Protein AF-A0A7Y0EQQ3-F1 (afdb_monomer)

Foldseek 3Di:
DDPPQFFPDKDWPDKAKDFPDDDDPDPQKDWAKAKEKDKDFDDDPPPPDFRKIKIKMKIFIAIDGPPDDDDPPGHGRMMMMTIMITGTPDPPPDSLVVCQSCVQVRVVRRQVNVVVVVDGCVVNRDNGDDSVRYDYD

Radius of gyration: 16.58 Å; Cα contacts (8 Å, |Δi|>4): 243; chains: 1; bounding box: 45×26×48 Å

Secondary structure (DSSP, 8-state):
-----SEEEEEEEEEEEEESS-----TTEEEEEEEEEEEEE---S-TTS---EEEEEEEEEEEEETTSPP-TTSPPSEEEEEEEEEEESSTT--HHHHHHHHHHHHHHHHHHHHHHTT---TTTS-S---GGGPEE-

Structure (mmCIF, N/CA/C/O backbone):
data_AF-A0A7Y0EQQ3-F1
#
_entry.id   AF-A0A7Y0EQQ3-F1
#
loop_
_atom_site.group_PDB
_atom_site.id
_atom_site.type_symbol
_atom_site.label_atom_id
_atom_site.label_alt_id
_atom_site.label_comp_id
_atom_site.label_asym_id
_atom_site.label_entity_id
_atom_site.label_seq_id
_atom_site.pdbx_PDB_ins_code
_atom_site.Cartn_x
_atom_site.Cartn_y
_atom_site.Cartn_z
_atom_site.occupancy
_atom_site.B_iso_or_equiv
_atom_site.auth_seq_id
_atom_site.auth_comp_id
_atom_site.auth_asym_id
_atom_site.auth_atom_id
_atom_site.pdbx_PDB_model_num
ATOM 1 N N . MET A 1 1 ? 6.527 -11.896 26.383 1.00 39.50 1 MET A N 1
ATOM 2 C CA . MET A 1 1 ? 5.896 -10.561 26.351 1.00 39.50 1 MET A CA 1
ATOM 3 C C . MET A 1 1 ? 4.802 -10.614 25.308 1.00 39.50 1 MET A C 1
ATOM 5 O O . MET A 1 1 ? 5.096 -11.038 24.202 1.00 39.50 1 MET A O 1
ATOM 9 N N . SER A 1 2 ? 3.553 -10.321 25.664 1.00 47.62 2 SER A N 1
ATOM 10 C CA . SER A 1 2 ? 2.447 -10.316 24.702 1.00 47.62 2 SER A CA 1
ATOM 11 C C . SER A 1 2 ? 2.638 -9.151 23.732 1.00 47.62 2 SER A C 1
ATOM 13 O O . SER A 1 2 ? 2.623 -8.003 24.179 1.00 47.62 2 SER A O 1
ATOM 15 N N . GLU A 1 3 ? 2.834 -9.425 22.442 1.00 57.59 3 GLU A N 1
ATOM 16 C CA . GLU A 1 3 ? 2.723 -8.404 21.397 1.00 57.59 3 GLU A CA 1
ATOM 17 C C . GLU A 1 3 ? 1.301 -7.839 21.460 1.00 57.59 3 GLU A C 1
ATOM 19 O O . GLU A 1 3 ? 0.327 -8.503 21.104 1.00 57.59 3 GLU A O 1
ATOM 24 N N . GLN A 1 4 ? 1.154 -6.643 22.026 1.00 68.81 4 GLN A N 1
ATOM 25 C CA . GLN A 1 4 ? -0.116 -5.937 21.983 1.00 68.81 4 GLN A CA 1
ATOM 26 C C . GLN A 1 4 ? -0.313 -5.449 20.553 1.00 68.81 4 GLN A C 1
ATOM 28 O O . GLN A 1 4 ? 0.393 -4.553 20.103 1.00 68.81 4 GLN A O 1
ATOM 33 N N . ASN A 1 5 ? -1.272 -6.056 19.861 1.00 84.75 5 ASN A N 1
ATOM 34 C CA . ASN A 1 5 ? -1.771 -5.595 18.572 1.00 84.75 5 ASN A CA 1
ATOM 35 C C . ASN A 1 5 ? -2.289 -4.150 18.732 1.00 84.75 5 ASN A C 1
ATOM 37 O O . ASN A 1 5 ? -3.187 -3.898 19.549 1.00 84.75 5 ASN A O 1
ATOM 41 N N . LEU A 1 6 ? -1.685 -3.193 18.024 1.00 89.62 6 LEU A N 1
ATOM 42 C CA . LEU A 1 6 ? -2.025 -1.773 18.110 1.00 89.62 6 LEU A CA 1
ATOM 43 C C . LEU A 1 6 ? -3.344 -1.461 17.398 1.00 89.62 6 LEU A C 1
ATOM 45 O O . LEU A 1 6 ? -3.982 -0.460 17.734 1.00 89.62 6 LEU A O 1
ATOM 49 N N . VAL A 1 7 ? -3.779 -2.308 16.464 1.00 91.38 7 VAL A N 1
ATOM 50 C CA . VAL A 1 7 ? -4.988 -2.132 15.662 1.00 91.38 7 VAL A CA 1
ATOM 51 C C . VAL A 1 7 ? -6.089 -3.086 16.108 1.00 91.38 7 VAL A C 1
ATOM 53 O O . VAL A 1 7 ? -6.108 -4.278 15.810 1.00 91.38 7 VAL A O 1
ATOM 56 N N . LYS A 1 8 ? -7.113 -2.528 16.752 1.00 90.62 8 LYS A N 1
ATOM 57 C CA . LYS A 1 8 ? -8.299 -3.286 17.158 1.00 90.62 8 LYS A CA 1
ATOM 58 C C . LYS A 1 8 ? -9.185 -3.653 15.970 1.00 90.62 8 LYS A C 1
ATOM 60 O O . LYS A 1 8 ? -9.763 -4.735 15.938 1.00 90.62 8 LYS A O 1
ATOM 65 N N . GLN A 1 9 ? -9.360 -2.722 15.037 1.00 91.50 9 GLN A N 1
ATOM 66 C CA . GLN A 1 9 ? -10.183 -2.902 13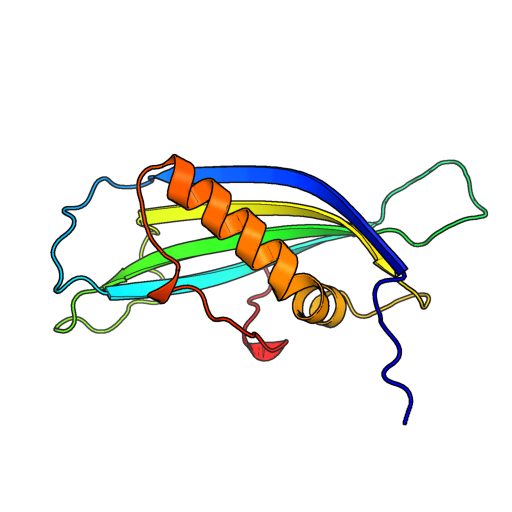.844 1.00 91.50 9 GLN A CA 1
ATOM 67 C C . GLN A 1 9 ? -9.688 -1.967 12.744 1.00 91.50 9 GLN A C 1
ATOM 69 O O . GLN A 1 9 ? -9.277 -0.842 13.024 1.00 91.50 9 GLN A O 1
ATOM 74 N N . TYR A 1 10 ? -9.782 -2.403 11.494 1.00 93.69 10 TYR A N 1
ATOM 75 C CA . TYR A 1 10 ? -9.566 -1.548 10.336 1.00 93.69 10 TYR A CA 1
ATOM 76 C C . TYR A 1 10 ? -10.579 -1.867 9.237 1.00 93.69 10 TYR A C 1
ATOM 78 O O . TYR A 1 10 ? -11.129 -2.967 9.178 1.00 93.69 10 TYR A O 1
ATOM 86 N N . GLN A 1 11 ? -10.821 -0.895 8.367 1.00 94.19 11 GLN A N 1
ATOM 87 C CA . GLN A 1 11 ? -11.644 -1.035 7.175 1.00 94.19 11 GLN A CA 1
ATOM 88 C C . GLN A 1 11 ? -11.029 -0.203 6.054 1.00 94.19 11 GLN A C 1
ATOM 90 O O . GLN A 1 11 ? -10.745 0.977 6.241 1.00 94.19 11 GLN A O 1
ATOM 95 N N . GLN A 1 12 ? -10.839 -0.799 4.881 1.00 95.12 12 GLN A N 1
ATOM 96 C CA . GLN A 1 12 ? -10.440 -0.044 3.699 1.00 95.12 12 GLN A CA 1
ATOM 97 C C . GLN A 1 12 ? -11.629 0.778 3.191 1.00 95.12 12 GLN A C 1
ATOM 99 O O . GLN A 1 12 ? -12.710 0.234 2.979 1.00 95.12 12 GLN A O 1
ATOM 104 N N . ILE A 1 13 ? -11.424 2.079 2.999 1.00 94.06 13 ILE A N 1
ATOM 105 C CA . ILE A 1 13 ? -12.454 3.023 2.538 1.00 94.06 13 ILE A CA 1
ATOM 106 C C . ILE A 1 13 ? -12.211 3.431 1.083 1.00 94.06 13 ILE A C 1
ATOM 108 O O . ILE A 1 13 ? -13.153 3.717 0.351 1.00 94.06 13 ILE A O 1
ATOM 112 N N . GLY A 1 14 ? -10.955 3.417 0.637 1.00 94.62 14 GLY A N 1
ATOM 113 C CA . GLY A 1 14 ? -10.607 3.733 -0.741 1.00 94.62 14 GLY A CA 1
ATOM 114 C C . GLY A 1 14 ? -9.234 3.207 -1.122 1.00 94.62 14 GLY A C 1
ATOM 115 O O . GLY A 1 14 ? -8.383 2.956 -0.269 1.00 94.62 14 GLY A O 1
ATOM 116 N N . ALA A 1 15 ? -9.026 3.015 -2.416 1.00 96.88 15 ALA A N 1
ATOM 117 C CA . ALA A 1 15 ? -7.705 2.875 -3.002 1.00 96.88 15 ALA A CA 1
ATOM 118 C C . ALA A 1 15 ? -7.759 3.269 -4.472 1.00 96.88 15 ALA A C 1
ATOM 120 O O . ALA A 1 15 ? -8.798 3.146 -5.119 1.00 96.88 15 ALA A O 1
ATOM 121 N N . SER A 1 16 ? -6.640 3.761 -4.981 1.00 97.50 16 SER A N 1
ATOM 122 C CA . SER A 1 16 ? -6.500 4.125 -6.384 1.00 97.50 16 SER A CA 1
ATOM 123 C C . SER A 1 16 ? -5.044 4.017 -6.809 1.00 97.50 16 SER A C 1
ATOM 125 O O . SER A 1 16 ? -4.142 4.017 -5.973 1.00 97.50 16 SER A O 1
ATOM 127 N N . ALA A 1 17 ? -4.806 3.931 -8.110 1.00 97.12 17 ALA A N 1
ATOM 128 C CA . ALA A 1 17 ? -3.490 4.148 -8.682 1.00 97.12 17 ALA A CA 1
ATOM 129 C C . ALA A 1 17 ? -3.623 4.874 -10.021 1.00 97.12 17 ALA A C 1
ATOM 131 O O . ALA A 1 17 ? -4.653 4.794 -10.691 1.00 97.12 17 ALA A O 1
ATOM 132 N N . SER A 1 18 ? -2.573 5.584 -10.420 1.00 96.12 18 SER A N 1
ATOM 133 C CA . SER A 1 18 ? -2.509 6.284 -11.700 1.00 96.12 18 SER A CA 1
ATOM 134 C C . SER A 1 18 ? -1.113 6.196 -12.303 1.00 96.12 18 SER A C 1
ATOM 136 O O . SER A 1 18 ? -0.114 6.364 -11.604 1.00 96.12 18 SER A O 1
ATOM 138 N N . ILE A 1 19 ? -1.047 5.963 -13.615 1.00 93.31 19 ILE A N 1
ATOM 139 C CA . ILE A 1 19 ? 0.190 6.112 -14.386 1.00 93.31 19 ILE A CA 1
ATOM 140 C C . ILE A 1 19 ? 0.349 7.598 -14.703 1.00 93.31 19 ILE A C 1
ATOM 142 O O . ILE A 1 19 ? -0.499 8.184 -15.374 1.00 93.31 19 ILE A O 1
ATOM 146 N N . LYS A 1 20 ? 1.439 8.207 -14.237 1.00 91.06 20 LYS A N 1
ATOM 147 C CA . LYS A 1 20 ? 1.784 9.604 -14.542 1.00 91.06 20 LYS A CA 1
ATOM 148 C C . LYS A 1 20 ? 2.570 9.7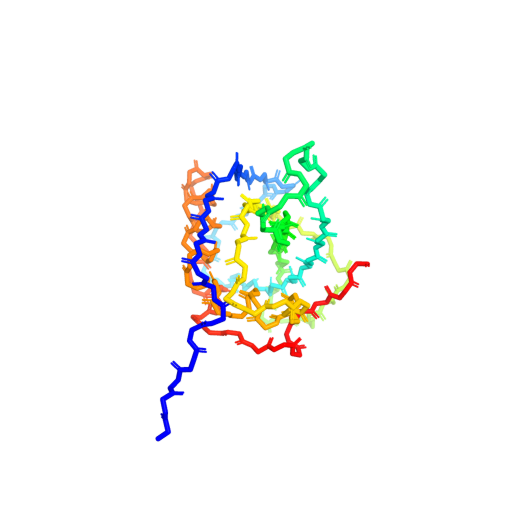28 -15.840 1.00 91.06 20 LYS A C 1
ATOM 150 O O . LYS A 1 20 ? 2.444 10.721 -16.550 1.00 91.06 20 LYS A O 1
ATOM 155 N N . LYS A 1 21 ? 3.363 8.706 -16.172 1.00 85.00 21 LYS A N 1
ATOM 156 C CA . LYS A 1 21 ? 4.172 8.672 -17.391 1.00 85.00 21 LYS A CA 1
ATOM 157 C C . LYS A 1 21 ? 4.279 7.249 -17.927 1.00 85.00 21 LYS A C 1
ATOM 159 O O . LYS A 1 21 ? 4.717 6.342 -17.223 1.00 85.00 21 LYS A O 1
ATOM 164 N N . LEU A 1 22 ? 3.894 7.069 -19.191 1.00 76.12 22 LEU A N 1
ATOM 165 C CA . LEU A 1 22 ? 4.086 5.814 -19.913 1.00 76.12 22 LEU A CA 1
ATOM 166 C C . LEU A 1 22 ? 5.578 5.640 -20.208 1.00 76.12 22 LEU A C 1
ATOM 168 O O . LEU A 1 22 ? 6.209 6.490 -20.835 1.00 76.12 22 LEU A O 1
ATOM 172 N N . VAL A 1 23 ? 6.144 4.543 -19.725 1.00 70.69 23 VAL A N 1
ATOM 173 C CA . VAL A 1 23 ? 7.548 4.167 -19.912 1.00 70.69 23 VAL A CA 1
ATOM 174 C C . VAL A 1 23 ? 7.617 2.719 -20.386 1.00 70.69 23 VAL A C 1
ATOM 176 O O . VAL A 1 23 ? 6.719 1.935 -20.073 1.00 70.69 23 VAL A O 1
ATOM 179 N N . SER A 1 24 ? 8.646 2.385 -21.174 1.00 68.12 24 SER A N 1
ATOM 180 C CA . SER A 1 24 ? 8.877 1.012 -21.639 1.00 68.12 24 SER A CA 1
ATOM 181 C C . SER A 1 24 ? 9.110 0.078 -20.453 1.00 68.12 24 SER A C 1
ATOM 183 O O . SER A 1 24 ? 9.668 0.504 -19.448 1.00 68.12 24 SER A O 1
ATOM 185 N N . ASP A 1 25 ? 8.718 -1.187 -20.584 1.00 65.31 25 ASP A N 1
ATOM 186 C CA . ASP A 1 25 ? 8.922 -2.226 -19.567 1.00 65.31 25 ASP A CA 1
ATOM 187 C C . ASP A 1 25 ? 10.210 -3.010 -19.857 1.00 65.31 25 ASP A C 1
ATOM 189 O O . ASP A 1 25 ? 10.197 -4.214 -20.078 1.00 65.31 25 ASP A O 1
ATOM 193 N N . ASP A 1 26 ? 11.329 -2.291 -19.935 1.00 72.81 26 ASP A N 1
ATOM 194 C CA . ASP A 1 26 ? 12.655 -2.896 -20.098 1.00 72.81 26 ASP A CA 1
ATOM 195 C C . ASP A 1 26 ? 13.140 -3.474 -18.753 1.00 72.81 26 ASP A C 1
ATOM 197 O O . ASP A 1 26 ? 13.028 -2.828 -17.706 1.00 72.81 26 ASP A O 1
ATOM 201 N N . ASP A 1 27 ? 13.707 -4.680 -18.779 1.00 68.38 27 ASP A N 1
ATOM 202 C CA . ASP A 1 27 ? 14.194 -5.407 -17.600 1.00 68.38 27 ASP A CA 1
ATOM 203 C C . ASP A 1 27 ? 15.309 -4.678 -16.832 1.00 68.38 27 ASP A C 1
ATOM 205 O O . ASP A 1 27 ? 15.488 -4.895 -15.628 1.00 68.38 27 ASP A O 1
ATOM 209 N N . SER A 1 28 ? 16.041 -3.780 -17.496 1.00 74.88 28 SER A N 1
ATOM 210 C CA . SER A 1 28 ? 17.079 -2.940 -16.886 1.00 74.88 28 SER A CA 1
ATOM 211 C C . SER A 1 28 ? 16.526 -1.840 -15.972 1.00 74.88 28 SER A C 1
ATOM 213 O O . SER A 1 28 ? 17.278 -1.221 -15.209 1.00 74.88 28 SER A O 1
ATOM 215 N N . ILE A 1 29 ? 15.216 -1.587 -16.025 1.00 78.31 29 ILE A N 1
ATOM 216 C CA . ILE A 1 29 ? 14.575 -0.506 -15.287 1.00 78.31 29 ILE A CA 1
ATOM 217 C C . ILE A 1 29 ? 14.411 -0.882 -13.819 1.00 78.31 29 ILE A C 1
ATOM 219 O O . ILE A 1 29 ? 13.858 -1.931 -13.469 1.00 78.31 29 ILE A O 1
ATOM 223 N N . ARG A 1 30 ? 14.838 0.040 -12.954 1.00 85.19 30 ARG A N 1
ATOM 224 C CA . ARG A 1 30 ? 14.660 -0.042 -11.509 1.00 85.19 30 ARG A CA 1
ATOM 225 C C . ARG A 1 30 ? 13.691 1.028 -11.038 1.00 85.19 30 ARG A C 1
ATOM 227 O O . ARG A 1 30 ? 13.542 2.078 -11.667 1.00 85.19 30 ARG A O 1
ATOM 234 N N . TYR A 1 31 ? 13.015 0.738 -9.935 1.00 87.62 31 TYR A N 1
ATOM 235 C CA . TYR A 1 31 ? 12.115 1.686 -9.300 1.00 87.62 31 TYR A CA 1
ATOM 236 C C . TYR A 1 31 ? 12.511 1.848 -7.846 1.00 87.62 31 TYR A C 1
ATOM 238 O O . TYR A 1 31 ? 12.755 0.870 -7.140 1.00 87.62 31 TYR A O 1
ATOM 246 N N . ALA A 1 32 ? 12.592 3.097 -7.419 1.00 87.88 32 ALA A N 1
ATOM 247 C CA . ALA A 1 32 ? 12.596 3.458 -6.023 1.00 87.88 32 ALA A CA 1
ATOM 248 C C . ALA A 1 32 ? 11.161 3.760 -5.608 1.00 87.88 32 ALA A C 1
ATOM 250 O O . ALA A 1 32 ? 10.299 4.067 -6.436 1.00 87.88 32 ALA A O 1
ATOM 251 N N . MET A 1 33 ? 10.917 3.687 -4.313 1.00 89.06 33 MET A N 1
ATOM 252 C CA . MET A 1 33 ? 9.646 4.072 -3.733 1.00 89.06 33 MET A CA 1
ATOM 253 C C . MET A 1 33 ? 9.824 5.333 -2.900 1.00 89.06 33 MET A C 1
ATOM 255 O O . MET A 1 33 ? 10.851 5.520 -2.246 1.00 89.06 33 MET A O 1
ATOM 259 N N . ARG A 1 34 ? 8.778 6.144 -2.86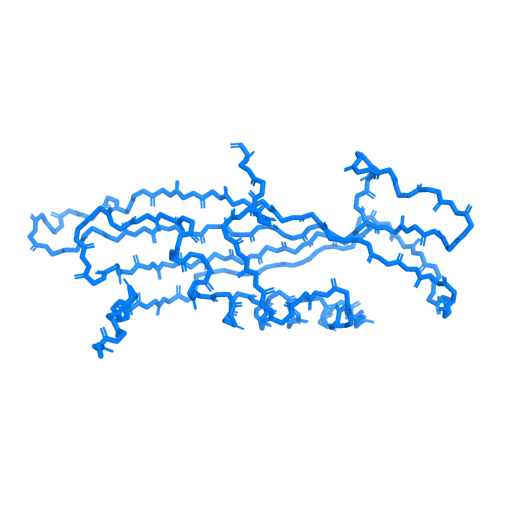0 1.00 88.44 34 ARG A N 1
ATOM 260 C CA . ARG A 1 34 ? 8.605 7.190 -1.864 1.00 88.44 34 ARG A CA 1
ATOM 261 C C . ARG A 1 34 ? 7.240 7.000 -1.227 1.00 88.44 34 ARG A C 1
ATOM 263 O O . ARG A 1 34 ? 6.240 6.913 -1.936 1.00 88.44 34 ARG A O 1
ATOM 270 N N . MET A 1 35 ? 7.216 6.868 0.092 1.00 88.62 35 MET A N 1
ATOM 271 C CA . MET A 1 35 ? 5.9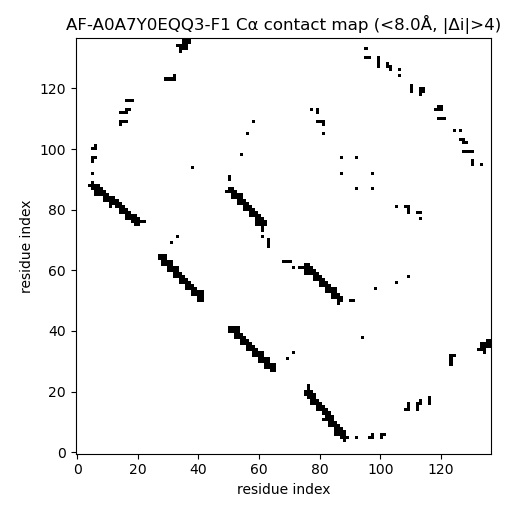94 6.626 0.847 1.00 88.62 35 MET A CA 1
ATOM 272 C C . MET A 1 35 ? 5.699 7.826 1.731 1.00 88.62 35 MET A C 1
ATOM 274 O O . MET A 1 35 ? 6.514 8.181 2.581 1.00 88.62 35 MET A O 1
ATOM 278 N N . ASN A 1 36 ? 4.504 8.375 1.550 1.00 87.31 36 ASN A N 1
ATOM 279 C CA . ASN A 1 36 ? 3.980 9.451 2.368 1.00 87.31 36 ASN A CA 1
ATOM 280 C C . ASN A 1 36 ? 2.721 8.985 3.089 1.00 87.31 36 ASN A C 1
ATOM 282 O O . ASN A 1 36 ? 2.043 8.026 2.689 1.00 87.31 36 ASN A O 1
ATOM 286 N N . PHE A 1 37 ? 2.405 9.677 4.172 1.00 89.25 37 PHE A N 1
ATOM 287 C CA . PHE A 1 37 ? 1.277 9.334 5.009 1.00 89.25 37 PHE A CA 1
ATOM 288 C C . PHE A 1 37 ? 0.626 10.574 5.610 1.00 89.25 37 PHE A C 1
ATOM 290 O O . PHE A 1 37 ? 1.301 11.460 6.125 1.00 89.25 37 PHE A O 1
ATOM 297 N N . ALA A 1 38 ? -0.704 10.569 5.618 1.00 88.62 38 ALA A N 1
ATOM 298 C CA . ALA A 1 38 ? -1.526 11.542 6.314 1.00 88.62 38 ALA A CA 1
ATOM 299 C C . ALA A 1 38 ? -2.554 10.826 7.195 1.00 88.62 38 ALA A C 1
ATOM 301 O O . ALA A 1 38 ? -3.079 9.767 6.838 1.00 88.62 38 ALA A O 1
ATOM 302 N N . ASN A 1 39 ? -2.883 11.428 8.338 1.00 88.06 39 ASN A N 1
ATOM 303 C CA . ASN A 1 39 ? -3.969 10.958 9.188 1.00 88.06 39 ASN A CA 1
ATOM 304 C C . ASN A 1 39 ? -4.907 12.083 9.609 1.00 88.06 39 ASN A C 1
ATOM 306 O O . ASN A 1 39 ? -4.501 13.237 9.728 1.00 88.06 39 ASN A O 1
ATOM 310 N N . ALA A 1 40 ? -6.165 11.724 9.845 1.00 85.75 40 ALA A N 1
ATOM 311 C CA . ALA A 1 40 ? -7.166 12.627 10.386 1.00 85.75 40 ALA A CA 1
ATOM 312 C C . ALA A 1 40 ? -8.057 11.900 11.403 1.00 85.75 40 ALA A C 1
ATOM 314 O O . ALA A 1 40 ? -8.445 10.752 11.166 1.00 85.75 40 ALA A O 1
ATOM 315 N N . PRO A 1 41 ? -8.429 12.546 12.520 1.00 82.75 41 PRO A N 1
ATOM 316 C CA . PRO A 1 41 ? -9.405 11.985 13.442 1.00 82.75 41 PRO A CA 1
ATOM 317 C C . PRO A 1 41 ? -10.788 11.928 12.790 1.00 82.75 41 PRO A C 1
ATOM 319 O O . PRO A 1 41 ? -11.207 12.867 12.108 1.00 82.75 41 PRO A O 1
ATOM 322 N N . VAL A 1 42 ? -11.529 10.848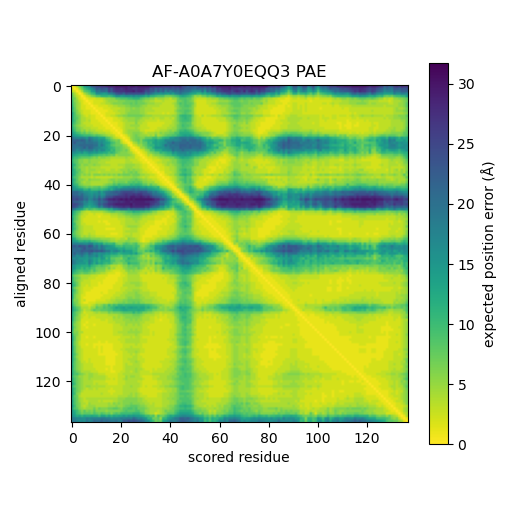 13.039 1.00 77.44 42 VAL A N 1
ATOM 323 C CA . VAL A 1 42 ? -12.918 10.738 12.581 1.00 77.44 42 VAL A CA 1
ATOM 324 C C . VAL A 1 42 ? -13.834 11.390 13.605 1.00 77.44 42 VAL A C 1
ATOM 326 O O . VAL A 1 42 ? -13.973 10.906 14.728 1.00 77.44 42 VAL A O 1
ATOM 329 N N . LYS A 1 43 ? -14.466 12.502 13.220 1.00 63.91 43 LYS A N 1
ATOM 330 C CA . LYS A 1 43 ? -15.506 13.147 14.027 1.00 63.91 43 LYS A CA 1
ATOM 331 C C . LYS A 1 43 ? -16.809 12.371 13.837 1.00 63.91 43 LYS A C 1
ATOM 333 O O . LYS A 1 43 ? -17.478 12.528 12.824 1.00 63.91 43 LYS A O 1
ATOM 338 N N . SER A 1 44 ? -17.124 11.504 14.789 1.00 55.31 44 SER A N 1
ATOM 339 C CA . SER A 1 44 ? -18.417 10.827 14.898 1.00 55.31 44 SER A CA 1
ATOM 340 C C . SER A 1 44 ? -19.190 11.457 16.056 1.00 55.31 44 SER A C 1
ATOM 342 O O . SER A 1 44 ? -18.616 11.661 17.125 1.00 55.31 44 SER A O 1
ATOM 344 N N . GLU A 1 45 ? -20.469 11.778 15.844 1.00 54.06 45 GLU A N 1
ATOM 345 C CA . GLU A 1 45 ? -21.349 12.398 16.852 1.00 54.06 45 GLU A CA 1
ATOM 346 C C . GLU A 1 45 ? -21.673 11.456 18.033 1.00 54.06 45 GLU A C 1
ATOM 348 O O . GLU A 1 45 ? -22.114 11.912 19.087 1.00 54.06 45 GLU A O 1
ATOM 353 N N . ASP A 1 46 ? -21.340 10.164 17.928 1.00 50.31 46 ASP A N 1
ATOM 354 C CA . ASP A 1 46 ? -21.425 9.199 19.031 1.00 50.31 46 ASP A CA 1
ATOM 355 C C . ASP A 1 46 ? -20.206 9.289 19.971 1.00 50.31 46 ASP A C 1
ATOM 357 O O . ASP A 1 46 ? -19.244 8.518 19.916 1.00 50.31 46 ASP A O 1
ATOM 361 N N . ILE A 1 47 ? -20.277 10.269 20.873 1.00 49.66 47 ILE A N 1
ATOM 362 C CA . ILE A 1 47 ? -19.232 10.763 21.791 1.00 49.66 47 ILE A CA 1
ATOM 363 C C . ILE A 1 47 ? -18.799 9.769 22.904 1.00 49.66 47 ILE A C 1
ATOM 365 O O . ILE A 1 47 ? -18.091 10.146 23.834 1.00 49.66 47 ILE A O 1
ATOM 369 N N . GLN A 1 48 ? -19.106 8.468 22.824 1.00 47.00 48 GLN A N 1
ATOM 370 C CA . GLN A 1 48 ? -18.601 7.485 23.811 1.00 47.00 48 GLN A CA 1
ATOM 371 C C . GLN A 1 48 ? -17.848 6.273 23.252 1.00 47.00 48 GLN A C 1
ATOM 373 O O . GLN A 1 48 ? -17.367 5.447 24.028 1.00 47.00 48 GLN A O 1
ATOM 378 N N . ALA A 1 49 ? -17.639 6.166 21.938 1.00 45.06 49 ALA A N 1
ATOM 379 C CA . ALA A 1 49 ? -16.911 5.031 21.385 1.00 45.06 49 ALA A CA 1
ATOM 380 C C . ALA A 1 49 ? -15.956 5.438 20.259 1.00 45.06 49 ALA A C 1
ATOM 382 O O . ALA A 1 49 ? -16.386 5.763 19.163 1.00 45.06 49 ALA A O 1
ATOM 383 N N . SER A 1 50 ? -14.654 5.231 20.504 1.00 54.44 50 SER A N 1
ATOM 384 C CA . SER A 1 50 ? -13.583 5.074 19.503 1.00 54.44 50 SER A CA 1
ATOM 385 C C . SER A 1 50 ? -12.879 6.343 19.011 1.00 54.44 50 SER A C 1
ATOM 387 O O . SER A 1 50 ? -13.368 7.038 18.130 1.00 54.44 50 SER A O 1
ATOM 389 N N . GLN A 1 51 ? -11.635 6.543 19.458 1.00 74.31 51 GLN A N 1
ATOM 390 C CA . GLN A 1 51 ? -10.646 7.388 18.778 1.00 74.31 51 GLN A CA 1
ATOM 391 C C . GLN A 1 51 ? -10.232 6.752 17.439 1.00 74.31 51 GLN A C 1
ATOM 393 O O . GLN A 1 51 ? -9.146 6.197 17.312 1.00 74.31 51 GLN A O 1
ATOM 398 N N . ALA A 1 52 ? -11.132 6.733 16.460 1.00 83.06 52 ALA A N 1
ATOM 399 C CA . ALA A 1 52 ? -10.812 6.228 15.136 1.00 83.06 52 ALA A CA 1
ATOM 400 C C . ALA A 1 52 ? -10.048 7.271 14.311 1.00 83.06 52 ALA A C 1
ATOM 402 O O . ALA A 1 52 ? -10.273 8.478 14.431 1.00 83.06 52 ALA A O 1
ATOM 403 N N . LEU A 1 53 ? -9.168 6.779 13.447 1.00 88.88 53 LEU A N 1
ATOM 404 C CA . LEU A 1 53 ? -8.342 7.563 12.544 1.00 88.88 53 LEU A CA 1
ATOM 405 C C . LEU A 1 53 ? -8.628 7.147 11.104 1.00 88.88 53 LEU A C 1
ATOM 407 O O . LEU A 1 53 ? -8.738 5.960 10.801 1.00 88.88 53 LEU A O 1
ATOM 411 N N . LEU A 1 54 ? -8.707 8.119 10.205 1.00 91.06 54 LEU A N 1
ATOM 412 C CA . LEU A 1 54 ? -8.510 7.883 8.783 1.00 91.06 54 LEU A CA 1
ATOM 413 C C . LEU A 1 54 ? -7.016 7.942 8.503 1.00 91.06 54 LEU A C 1
ATOM 415 O O . LEU A 1 54 ? -6.373 8.940 8.813 1.00 91.06 54 LEU A O 1
ATOM 419 N N . LEU A 1 55 ? -6.484 6.868 7.936 1.00 92.50 55 LEU A N 1
ATOM 420 C CA . LEU A 1 55 ? -5.104 6.707 7.513 1.00 92.50 55 LEU A CA 1
ATOM 421 C C . LEU A 1 55 ? -5.065 6.713 5.990 1.00 92.50 55 LEU A C 1
ATOM 423 O O . LEU A 1 55 ? -5.629 5.822 5.361 1.00 92.50 55 LEU A O 1
ATOM 427 N N . LYS A 1 56 ? -4.401 7.703 5.401 1.00 94.62 56 LYS A N 1
ATOM 428 C CA . LYS A 1 56 ? -4.150 7.782 3.964 1.00 94.62 56 LYS A CA 1
ATOM 429 C C . LYS A 1 56 ? -2.669 7.549 3.716 1.00 94.62 56 LYS A C 1
ATOM 431 O O . LYS A 1 56 ? -1.836 8.326 4.172 1.00 94.62 56 LYS A O 1
ATOM 436 N N . THR A 1 57 ? -2.353 6.488 2.990 1.00 94.38 57 THR A N 1
ATOM 437 C CA . THR A 1 57 ? -0.991 6.161 2.573 1.00 94.38 57 THR A CA 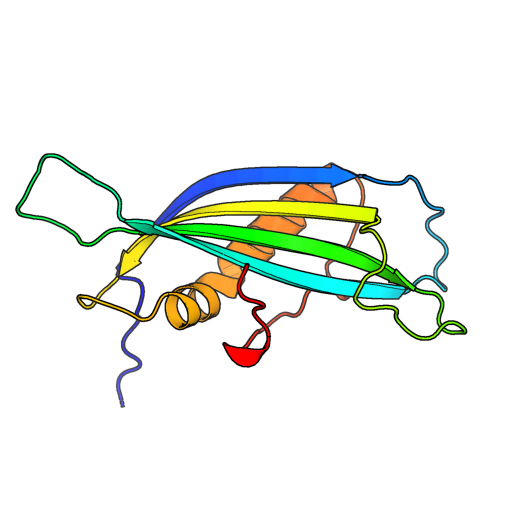1
ATOM 438 C C . THR A 1 57 ? -0.865 6.340 1.073 1.00 94.38 57 THR A C 1
ATOM 440 O O . THR A 1 57 ? -1.630 5.738 0.317 1.00 94.38 57 THR A O 1
ATOM 443 N N . SER A 1 58 ? 0.144 7.103 0.666 1.00 93.69 58 SER A N 1
ATOM 444 C CA . SER A 1 58 ? 0.501 7.338 -0.729 1.00 93.69 58 SER A CA 1
ATOM 445 C C . SER A 1 58 ? 1.860 6.706 -1.016 1.00 93.69 58 SER A C 1
ATOM 447 O O . SER A 1 58 ? 2.804 6.875 -0.246 1.00 93.69 58 SER A O 1
ATOM 449 N N . VAL A 1 59 ? 1.966 5.976 -2.121 1.00 93.88 59 VAL A N 1
ATOM 450 C CA . VAL A 1 59 ? 3.201 5.355 -2.598 1.00 93.88 59 VAL A CA 1
ATOM 451 C C . VAL A 1 59 ? 3.461 5.819 -4.022 1.00 93.88 59 VAL A C 1
ATOM 453 O O . VAL A 1 59 ? 2.707 5.506 -4.942 1.00 93.88 59 VAL A O 1
ATOM 456 N N . ALA A 1 60 ? 4.559 6.540 -4.185 1.00 93.00 60 ALA A N 1
ATOM 457 C CA . ALA A 1 60 ? 5.103 6.973 -5.457 1.00 93.00 60 ALA A CA 1
ATOM 458 C C . ALA A 1 60 ? 6.195 5.995 -5.903 1.00 93.00 60 ALA A C 1
ATOM 460 O O . ALA A 1 60 ? 7.124 5.705 -5.148 1.00 93.00 60 ALA A O 1
ATOM 461 N N . PHE A 1 61 ? 6.107 5.508 -7.138 1.00 92.31 61 PHE A N 1
ATOM 462 C CA . PHE A 1 61 ? 7.155 4.718 -7.780 1.00 92.31 61 PHE A CA 1
ATOM 463 C C . PHE A 1 61 ? 7.953 5.620 -8.715 1.00 92.31 61 PHE A C 1
ATOM 465 O O . PHE A 1 61 ? 7.416 6.158 -9.685 1.00 92.31 61 PHE A O 1
ATOM 472 N N . ILE A 1 62 ? 9.242 5.770 -8.429 1.00 90.31 62 ILE A N 1
ATOM 473 C CA . ILE A 1 62 ? 10.169 6.649 -9.142 1.00 90.31 62 ILE A CA 1
ATOM 474 C C . ILE A 1 62 ? 11.115 5.777 -9.956 1.00 90.31 62 ILE A C 1
ATOM 476 O O . ILE A 1 62 ? 11.812 4.920 -9.414 1.00 90.31 62 ILE A O 1
ATOM 480 N N . ARG A 1 63 ? 11.137 5.979 -11.272 1.00 86.56 63 ARG A N 1
ATOM 481 C CA . ARG A 1 63 ? 12.014 5.229 -12.172 1.00 86.56 63 ARG A CA 1
ATOM 482 C C . ARG A 1 63 ? 13.447 5.748 -12.071 1.00 86.56 63 ARG A C 1
ATOM 484 O O . ARG A 1 63 ? 13.658 6.951 -12.149 1.00 86.56 63 ARG A O 1
ATOM 491 N N . TYR A 1 64 ? 14.418 4.842 -12.037 1.00 82.38 64 TYR A N 1
ATOM 492 C CA . TYR A 1 64 ? 15.829 5.161 -12.254 1.00 82.38 64 TYR A CA 1
ATOM 493 C C . TYR A 1 64 ? 16.511 4.045 -13.058 1.00 82.38 64 TYR A C 1
ATOM 495 O O . TYR A 1 64 ? 16.107 2.878 -13.003 1.00 82.38 64 TYR A O 1
ATOM 503 N N . SER A 1 65 ? 17.508 4.396 -13.871 1.00 70.00 65 SER A N 1
ATOM 504 C CA . SER A 1 65 ? 18.335 3.388 -14.539 1.00 70.00 65 SER A CA 1
ATOM 505 C C . SER A 1 65 ? 19.442 2.927 -13.589 1.00 70.00 65 SER A C 1
ATOM 507 O O . SER A 1 65 ? 19.840 3.659 -12.690 1.00 70.00 65 SER A O 1
ATOM 509 N N . ALA A 1 66 ? 19.974 1.718 -13.778 1.00 65.19 66 ALA A N 1
ATOM 510 C CA . ALA A 1 66 ? 21.117 1.256 -12.985 1.00 65.19 66 ALA A CA 1
ATOM 511 C C . ALA A 1 66 ? 22.395 2.104 -13.194 1.00 65.19 66 ALA A C 1
ATOM 513 O O . ALA A 1 66 ? 23.331 1.973 -12.410 1.00 65.19 66 ALA A O 1
ATOM 514 N N . ALA A 1 67 ? 22.433 2.934 -14.246 1.00 65.06 67 ALA A N 1
ATOM 515 C CA . ALA A 1 67 ? 23.531 3.846 -14.559 1.00 65.06 67 ALA A CA 1
ATOM 516 C C . ALA A 1 67 ? 23.323 5.261 -13.987 1.00 65.06 67 ALA A C 1
ATOM 518 O O . ALA A 1 67 ? 24.295 6.000 -13.847 1.00 65.06 67 ALA A O 1
ATOM 519 N N . ASP A 1 68 ? 22.086 5.622 -13.633 1.00 66.56 68 ASP A N 1
ATOM 520 C CA . ASP A 1 68 ? 21.747 6.926 -13.071 1.00 66.56 68 ASP A CA 1
ATOM 521 C C . ASP A 1 68 ? 21.691 6.851 -11.540 1.00 66.56 68 ASP A C 1
ATOM 523 O O . ASP A 1 68 ? 21.169 5.899 -10.952 1.00 66.56 68 ASP A O 1
ATOM 527 N N . SER A 1 69 ? 22.196 7.885 -10.869 1.00 69.06 69 SER A N 1
ATOM 528 C CA . SER A 1 69 ? 21.935 8.077 -9.443 1.00 69.06 69 SER A CA 1
ATOM 529 C C . SER A 1 69 ? 20.449 8.358 -9.228 1.00 69.06 69 SER A C 1
ATOM 531 O O . SER A 1 69 ? 19.876 9.194 -9.926 1.00 69.06 69 SER A O 1
ATOM 533 N N . LEU A 1 70 ? 19.836 7.696 -8.244 1.00 75.88 70 LEU A N 1
ATOM 534 C CA . LEU A 1 70 ? 18.462 7.981 -7.839 1.00 75.88 70 LEU A CA 1
ATOM 535 C C . LEU A 1 70 ? 18.337 9.451 -7.417 1.00 75.88 70 LEU A C 1
ATOM 537 O O . LEU A 1 70 ? 18.954 9.860 -6.435 1.00 75.88 70 LEU A O 1
ATOM 541 N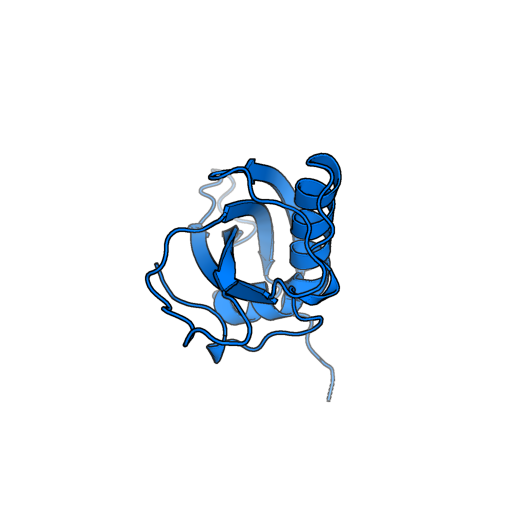 N . ASP A 1 71 ? 17.506 10.213 -8.127 1.00 75.94 71 ASP A N 1
ATOM 542 C CA . ASP A 1 71 ? 17.046 11.520 -7.670 1.00 75.94 71 ASP A CA 1
ATOM 543 C C . ASP A 1 71 ? 15.774 11.330 -6.817 1.00 75.94 71 ASP A C 1
ATOM 545 O O . ASP A 1 71 ? 14.725 10.959 -7.353 1.00 75.94 71 ASP A O 1
ATOM 549 N N . PRO A 1 72 ? 15.830 11.558 -5.491 1.00 64.06 72 PRO A N 1
ATOM 550 C CA . PRO A 1 72 ? 14.675 11.410 -4.606 1.00 64.06 72 PRO A CA 1
ATOM 551 C C . PRO A 1 72 ? 13.558 12.437 -4.872 1.00 64.06 72 PRO A C 1
ATOM 553 O O . PRO A 1 72 ? 12.450 12.275 -4.348 1.00 64.06 72 PRO A O 1
ATOM 556 N N . GLN A 1 73 ? 13.830 13.479 -5.666 1.00 71.81 73 GLN A N 1
ATOM 557 C CA . GLN A 1 73 ? 12.866 14.500 -6.082 1.00 71.81 73 GLN A CA 1
ATOM 558 C C . GLN A 1 73 ? 12.326 14.284 -7.500 1.00 71.81 73 GLN A C 1
ATOM 560 O O . GLN A 1 73 ? 11.480 15.060 -7.940 1.00 71.81 73 GLN A O 1
ATOM 565 N N . ALA A 1 74 ? 12.752 13.230 -8.201 1.00 80.75 74 ALA A N 1
ATOM 566 C CA . ALA A 1 74 ? 12.233 12.932 -9.528 1.00 80.75 74 ALA A CA 1
ATOM 567 C C . ALA A 1 74 ? 10.725 12.639 -9.508 1.00 80.75 74 ALA A C 1
ATOM 569 O O . ALA A 1 74 ? 10.175 12.081 -8.550 1.00 80.75 74 ALA A O 1
ATOM 570 N N . ASP A 1 75 ? 10.068 12.994 -10.613 1.00 84.00 75 ASP A N 1
ATOM 571 C CA . ASP A 1 75 ? 8.639 12.770 -10.782 1.00 84.00 75 ASP A CA 1
ATOM 572 C C . ASP A 1 75 ? 8.306 11.269 -10.774 1.00 84.00 75 ASP A C 1
ATOM 574 O O . ASP A 1 75 ? 8.985 10.465 -11.434 1.00 84.00 75 ASP A O 1
ATOM 578 N N . PRO A 1 76 ? 7.232 10.865 -10.075 1.00 87.25 76 PRO A N 1
ATOM 579 C CA . PRO A 1 76 ? 6.785 9.487 -10.093 1.00 87.25 76 PRO A CA 1
ATOM 580 C C . PRO A 1 76 ? 6.268 9.098 -11.477 1.00 87.25 76 PRO A C 1
ATOM 582 O O . PRO A 1 76 ? 5.654 9.880 -12.200 1.00 87.25 76 PRO A O 1
ATOM 585 N N . VAL A 1 77 ? 6.478 7.836 -11.835 1.00 91.06 77 VAL A N 1
ATOM 586 C CA . VAL A 1 77 ? 5.874 7.203 -13.019 1.00 91.06 77 VAL A CA 1
ATOM 587 C C . VAL A 1 77 ? 4.523 6.585 -12.680 1.00 91.06 77 VAL A C 1
ATOM 589 O O . VAL A 1 77 ? 3.640 6.543 -13.539 1.00 91.06 77 VAL A O 1
ATOM 592 N N . ILE A 1 78 ? 4.347 6.140 -11.435 1.00 93.25 78 ILE A N 1
ATOM 593 C CA . ILE A 1 78 ? 3.090 5.615 -10.900 1.00 93.25 78 ILE A CA 1
ATOM 594 C C . ILE A 1 78 ? 2.900 6.173 -9.496 1.00 93.25 78 ILE A C 1
ATOM 596 O O . ILE A 1 78 ? 3.806 6.060 -8.675 1.00 93.25 78 ILE A O 1
ATOM 600 N N . ASP A 1 79 ? 1.709 6.692 -9.221 1.00 95.19 79 ASP A N 1
ATOM 601 C CA . ASP A 1 79 ? 1.259 6.990 -7.863 1.00 95.19 79 ASP A CA 1
ATOM 602 C C . ASP A 1 79 ? 0.133 6.042 -7.490 1.00 95.19 79 ASP A C 1
ATOM 604 O O . ASP A 1 79 ? -0.791 5.829 -8.278 1.00 95.19 79 ASP A O 1
ATOM 608 N N . ALA A 1 80 ? 0.197 5.500 -6.283 1.00 96.62 80 ALA A N 1
ATOM 609 C CA . ALA A 1 80 ? -0.835 4.665 -5.702 1.00 96.62 80 ALA A CA 1
ATOM 610 C C . ALA A 1 80 ? -1.209 5.177 -4.314 1.00 96.62 80 ALA A C 1
ATOM 612 O O . ALA A 1 80 ? -0.375 5.682 -3.570 1.00 96.62 80 ALA A O 1
ATOM 613 N N . GLU A 1 81 ? -2.473 5.027 -3.957 1.00 96.38 81 GLU A N 1
ATOM 614 C CA . GLU A 1 81 ? -3.030 5.494 -2.699 1.00 96.38 81 GLU A CA 1
ATOM 615 C C . GLU A 1 81 ? -3.912 4.410 -2.092 1.00 96.38 81 GLU A C 1
ATOM 617 O O . GLU A 1 81 ? -4.643 3.708 -2.796 1.00 96.38 81 GLU A O 1
ATOM 622 N N . SER A 1 82 ? -3.887 4.313 -0.768 1.00 96.69 82 SER A N 1
ATOM 623 C CA . SER A 1 82 ? -4.847 3.532 -0.000 1.00 96.69 82 SER A CA 1
ATOM 624 C C . SER A 1 82 ? -5.312 4.320 1.219 1.00 96.69 82 SER A C 1
ATOM 626 O O . SER A 1 82 ? -4.522 5.002 1.871 1.00 96.69 82 SER A O 1
ATOM 628 N N . VAL A 1 83 ? -6.607 4.235 1.511 1.00 95.56 83 VAL A N 1
ATOM 629 C CA . VAL A 1 83 ? -7.247 4.935 2.622 1.00 95.56 83 VAL A CA 1
ATOM 630 C C . VAL A 1 83 ? -7.956 3.922 3.503 1.00 95.56 83 VAL A C 1
ATOM 632 O O . VAL A 1 83 ? -8.809 3.161 3.037 1.00 95.56 83 VAL A O 1
ATOM 635 N N . PHE A 1 84 ? -7.624 3.936 4.787 1.00 94.50 84 PHE A N 1
ATOM 636 C CA . PHE A 1 84 ? -8.175 3.051 5.799 1.00 94.50 84 PHE A CA 1
ATOM 637 C C . PHE A 1 84 ? -8.804 3.846 6.932 1.00 94.50 84 PHE A C 1
ATOM 639 O O . PHE A 1 84 ? -8.232 4.801 7.437 1.00 94.50 84 PHE A O 1
ATOM 646 N N . PHE A 1 85 ? -9.966 3.402 7.381 1.00 93.38 85 PHE A N 1
ATOM 647 C CA . PHE A 1 85 ? -10.471 3.709 8.706 1.00 93.38 85 PHE A CA 1
ATOM 648 C C . PHE A 1 85 ? -9.838 2.734 9.698 1.00 93.38 85 PHE A C 1
ATOM 650 O O . PHE A 1 85 ? -9.860 1.524 9.471 1.00 93.38 85 PHE A O 1
ATOM 657 N N . VAL A 1 86 ? -9.277 3.238 10.792 1.00 92.50 86 VAL A N 1
ATOM 658 C CA . VAL A 1 86 ? -8.518 2.450 11.765 1.00 92.50 86 VAL A CA 1
ATOM 659 C C . VAL A 1 86 ? -8.951 2.807 13.175 1.00 92.50 86 VAL A C 1
ATOM 661 O O . VAL A 1 86 ? -8.966 3.970 13.570 1.00 92.50 86 VAL A O 1
ATOM 664 N N . LYS A 1 87 ? -9.274 1.784 13.958 1.00 91.31 87 LYS A N 1
ATOM 665 C CA . LYS A 1 87 ? -9.557 1.878 15.385 1.00 91.31 87 LYS A CA 1
ATOM 666 C C . LYS A 1 87 ? -8.378 1.288 16.159 1.00 91.31 87 LYS A C 1
ATOM 668 O O . LYS A 1 87 ? -8.193 0.068 16.115 1.00 91.31 87 LYS A O 1
ATOM 673 N N . PRO A 1 88 ? -7.595 2.109 16.870 1.00 90.44 88 PRO A N 1
ATOM 674 C CA . PRO A 1 88 ? -6.495 1.618 17.676 1.00 90.44 88 PRO A CA 1
ATOM 675 C C . PRO A 1 88 ? -6.998 0.899 18.937 1.00 90.44 88 PRO A C 1
ATOM 677 O O . PRO A 1 88 ? -8.111 1.132 19.420 1.00 90.44 88 PRO A O 1
ATOM 680 N N . THR A 1 89 ? -6.168 0.005 19.470 1.00 89.25 89 THR A N 1
ATOM 681 C CA . THR A 1 89 ? -6.423 -0.729 20.720 1.00 89.25 89 THR A CA 1
ATOM 682 C C . THR A 1 89 ? -6.282 0.170 21.944 1.00 89.25 89 THR A C 1
ATOM 684 O O . THR A 1 89 ? -7.030 0.016 22.911 1.00 89.25 89 THR A O 1
ATOM 687 N N . ILE A 1 90 ? -5.351 1.124 21.892 1.00 85.56 90 ILE A N 1
ATOM 688 C CA . ILE A 1 90 ? -5.115 2.119 22.939 1.00 85.56 90 ILE A CA 1
ATOM 689 C C . ILE A 1 90 ? -5.474 3.514 22.443 1.00 85.56 90 ILE A C 1
ATOM 691 O O . ILE A 1 90 ? -5.382 3.814 21.251 1.00 85.56 90 ILE A O 1
ATOM 695 N N . ALA A 1 91 ? -5.855 4.376 23.380 1.00 75.50 91 ALA A N 1
ATOM 696 C CA . ALA A 1 91 ? -6.021 5.784 23.080 1.00 75.50 91 ALA A CA 1
ATOM 697 C C . ALA A 1 91 ? -4.666 6.414 22.704 1.00 75.50 91 ALA A C 1
ATOM 699 O O . ALA A 1 91 ? -3.644 6.083 23.303 1.00 75.50 91 ALA A O 1
ATOM 700 N N . ASN A 1 92 ? -4.670 7.334 21.739 1.00 78.81 92 ASN A N 1
ATOM 701 C CA . ASN A 1 92 ? -3.507 8.089 21.270 1.00 78.81 92 ASN A CA 1
ATOM 702 C C . ASN A 1 92 ? -2.362 7.200 20.750 1.00 78.81 92 ASN A C 1
ATOM 704 O O . ASN A 1 92 ? -1.188 7.522 20.937 1.00 78.81 92 ASN A O 1
ATOM 708 N N . ALA A 1 93 ? -2.694 6.070 20.117 1.00 84.56 93 ALA A N 1
ATOM 709 C CA . ALA A 1 93 ? -1.703 5.254 19.427 1.00 84.56 93 ALA A CA 1
ATOM 710 C C . ALA A 1 93 ? -0.957 6.083 18.366 1.00 84.56 93 ALA A C 1
ATOM 712 O O . ALA A 1 93 ? -1.556 6.877 17.640 1.00 84.56 93 ALA A O 1
ATOM 713 N N . ASP A 1 94 ? 0.354 5.872 18.280 1.00 88.81 94 ASP A N 1
ATOM 714 C CA . ASP A 1 94 ? 1.216 6.528 17.302 1.00 88.81 94 ASP A CA 1
ATOM 715 C C . ASP A 1 94 ? 0.815 6.115 15.880 1.00 88.81 94 ASP A C 1
ATOM 717 O O . ASP A 1 94 ? 0.859 4.934 15.521 1.00 88.81 94 ASP A O 1
ATOM 721 N N . ALA A 1 95 ? 0.436 7.101 15.069 1.00 87.94 95 ALA A N 1
ATOM 722 C CA . ALA A 1 95 ? -0.045 6.898 13.714 1.00 87.94 95 ALA A CA 1
ATOM 723 C C . ALA A 1 95 ? 0.995 6.204 12.815 1.00 87.94 95 ALA A C 1
ATOM 725 O O . ALA A 1 95 ? 0.624 5.348 12.014 1.00 87.94 95 ALA A O 1
ATOM 726 N N . TYR A 1 96 ? 2.291 6.482 13.000 1.00 90.62 96 TYR A N 1
ATOM 727 C CA . TYR A 1 96 ? 3.357 5.805 12.257 1.00 90.62 96 TYR A CA 1
ATOM 728 C C . TYR A 1 96 ? 3.417 4.319 12.608 1.00 90.62 96 TYR A C 1
ATOM 730 O O . TYR A 1 96 ? 3.563 3.474 11.727 1.00 90.62 96 TYR A O 1
ATOM 738 N N . LYS A 1 97 ? 3.249 3.975 13.889 1.00 91.94 97 LYS A N 1
ATOM 739 C CA . LYS A 1 97 ? 3.231 2.572 14.327 1.00 91.94 97 LYS A CA 1
ATOM 740 C C . LYS A 1 97 ? 1.995 1.833 13.820 1.00 91.94 97 LYS A C 1
ATOM 742 O O . LYS A 1 97 ? 2.117 0.678 13.426 1.00 91.94 97 LYS A O 1
ATOM 747 N N . LEU A 1 98 ? 0.839 2.500 13.762 1.00 91.94 98 LEU A N 1
ATOM 748 C CA . LEU A 1 98 ? -0.370 1.933 13.152 1.00 91.94 98 LEU A CA 1
ATOM 749 C C . LEU A 1 98 ? -0.163 1.633 11.661 1.00 91.94 98 LEU A C 1
ATOM 751 O O . LEU A 1 98 ? -0.583 0.579 11.192 1.00 91.94 98 LEU A O 1
ATOM 755 N N . VAL A 1 99 ? 0.513 2.521 10.924 1.00 93.06 99 VAL A N 1
ATOM 756 C CA . VAL A 1 99 ? 0.858 2.299 9.509 1.00 93.06 99 VAL A CA 1
ATOM 757 C C . VAL A 1 99 ? 1.816 1.123 9.345 1.00 93.06 99 VAL A C 1
ATOM 759 O O . VAL A 1 99 ? 1.587 0.279 8.483 1.00 93.06 99 VAL A O 1
ATOM 762 N N . VAL A 1 100 ? 2.862 1.039 10.173 1.00 93.75 100 VAL A N 1
ATOM 763 C CA . VAL A 1 100 ? 3.812 -0.087 10.152 1.00 93.75 100 VAL A CA 1
ATOM 764 C C . VAL A 1 100 ? 3.094 -1.412 10.415 1.00 93.75 100 VAL A C 1
ATOM 766 O O . VAL A 1 100 ? 3.333 -2.391 9.711 1.00 93.75 100 VAL A O 1
ATOM 769 N N . GLU A 1 101 ? 2.181 -1.445 11.384 1.00 93.62 101 GLU A N 1
ATOM 770 C CA . GLU A 1 101 ? 1.411 -2.646 11.710 1.00 93.62 101 GLU A CA 1
ATOM 771 C C . GLU A 1 101 ? 0.427 -3.037 10.597 1.00 93.62 101 GLU A C 1
ATOM 773 O O . GLU A 1 101 ? 0.303 -4.213 10.252 1.00 93.62 101 GLU A O 1
ATOM 778 N N . LEU A 1 102 ? -0.226 -2.052 9.973 1.00 94.56 102 LEU A N 1
ATOM 779 C CA . LEU A 1 102 ? -1.127 -2.261 8.835 1.00 94.56 102 LEU A CA 1
ATOM 780 C C . LEU A 1 102 ? -0.408 -2.448 7.503 1.00 94.56 102 LEU A C 1
ATOM 782 O O . LEU A 1 102 ? -1.069 -2.727 6.497 1.00 94.56 102 LEU A O 1
ATOM 786 N N . TRP A 1 103 ? 0.920 -2.332 7.472 1.00 95.44 103 TRP A N 1
ATOM 787 C CA . TRP A 1 103 ? 1.687 -2.363 6.235 1.00 95.44 103 TRP A CA 1
ATOM 788 C C . TRP A 1 103 ? 1.370 -3.563 5.339 1.00 95.44 103 TRP A C 1
ATOM 790 O O . TRP A 1 103 ? 1.195 -3.343 4.146 1.00 95.44 103 TRP A O 1
ATOM 800 N N . PRO A 1 104 ? 1.212 -4.809 5.831 1.00 95.94 104 PRO A N 1
ATOM 801 C CA . PRO A 1 104 ? 0.865 -5.932 4.958 1.00 95.94 104 PRO A CA 1
ATOM 802 C C . PRO A 1 104 ? -0.436 -5.711 4.171 1.00 95.94 104 PRO A C 1
ATOM 804 O O . PRO A 1 104 ? -0.516 -6.057 2.991 1.00 95.94 104 PRO A O 1
ATOM 807 N N . VAL A 1 105 ? -1.436 -5.092 4.804 1.00 96.81 105 VAL A N 1
ATOM 808 C CA . VAL A 1 105 ? -2.747 -4.804 4.203 1.00 96.81 105 VAL A CA 1
ATOM 809 C C . VAL A 1 105 ? -2.653 -3.613 3.248 1.00 96.81 105 VAL A C 1
ATOM 811 O O . VAL A 1 105 ? -3.165 -3.671 2.129 1.00 96.81 105 VAL A O 1
ATOM 814 N N . ILE A 1 106 ? -1.945 -2.557 3.654 1.00 96.38 106 ILE A N 1
ATOM 815 C CA . ILE A 1 106 ? -1.660 -1.381 2.821 1.00 96.38 106 ILE A CA 1
ATOM 816 C C . ILE A 1 106 ? -0.899 -1.804 1.560 1.00 96.38 106 ILE A C 1
ATOM 818 O O . ILE A 1 106 ? -1.324 -1.508 0.446 1.00 96.38 106 ILE A O 1
ATOM 822 N N . ARG A 1 107 ? 0.181 -2.575 1.720 1.00 96.62 107 ARG A N 1
ATOM 823 C CA . ARG A 1 107 ? 1.004 -3.122 0.639 1.00 96.62 107 ARG A CA 1
ATOM 824 C C . ARG A 1 107 ? 0.162 -3.922 -0.345 1.00 96.62 107 ARG A C 1
ATOM 826 O O . ARG A 1 107 ? 0.291 -3.732 -1.551 1.00 96.62 107 ARG A O 1
ATOM 833 N N . TYR A 1 108 ? -0.701 -4.804 0.157 1.00 97.19 108 TYR A N 1
ATOM 834 C CA . TYR A 1 108 ? -1.605 -5.582 -0.685 1.00 97.19 108 TYR A CA 1
ATOM 835 C C . TYR A 1 108 ? -2.559 -4.684 -1.485 1.00 97.19 108 TYR A C 1
ATOM 837 O O . TYR A 1 108 ? -2.715 -4.874 -2.692 1.00 97.19 108 TYR A O 1
ATOM 845 N N . SER A 1 109 ? -3.152 -3.679 -0.838 1.00 97.44 109 SER A N 1
ATOM 846 C CA . SER A 1 109 ? -4.041 -2.714 -1.490 1.00 97.44 109 SER A CA 1
ATOM 847 C C . SER A 1 109 ? -3.330 -1.949 -2.613 1.00 97.44 109 SER A C 1
ATOM 849 O O . SER A 1 109 ? -3.811 -1.931 -3.747 1.00 97.44 109 SER A O 1
ATOM 851 N N . ILE A 1 110 ? -2.134 -1.418 -2.336 1.00 97.19 110 ILE A N 1
ATOM 852 C CA . ILE A 1 110 ? -1.296 -0.713 -3.314 1.00 97.19 110 ILE A CA 1
ATOM 853 C C . ILE A 1 110 ? -0.948 -1.619 -4.502 1.00 97.19 110 ILE A C 1
ATOM 855 O O . ILE A 1 110 ? -1.174 -1.238 -5.649 1.00 97.19 110 ILE A O 1
ATOM 859 N N . LEU A 1 111 ? -0.451 -2.837 -4.257 1.00 97.06 111 LEU A N 1
ATOM 860 C CA . LEU A 1 111 ? -0.089 -3.762 -5.337 1.00 97.06 111 LEU A CA 1
ATOM 861 C C . LEU A 1 111 ? -1.290 -4.191 -6.167 1.00 97.06 111 LEU A C 1
ATOM 863 O O . LEU A 1 111 ? -1.155 -4.331 -7.379 1.00 97.06 111 LEU A O 1
ATOM 867 N N . THR A 1 112 ? -2.457 -4.358 -5.546 1.00 97.44 112 THR A N 1
ATOM 868 C CA . THR A 1 112 ? -3.695 -4.654 -6.269 1.00 97.44 112 THR A CA 1
ATOM 869 C C . THR A 1 112 ? -4.023 -3.518 -7.234 1.00 97.44 112 THR A C 1
ATOM 871 O O . THR A 1 112 ? -4.230 -3.770 -8.417 1.00 97.44 112 THR A O 1
ATOM 874 N N . GLN A 1 113 ? -3.997 -2.264 -6.770 1.00 97.06 113 GLN A N 1
ATOM 875 C CA . GLN A 1 113 ? -4.286 -1.111 -7.629 1.00 97.06 113 GLN A CA 1
ATOM 876 C C . GLN A 1 113 ? -3.281 -0.963 -8.771 1.00 97.06 113 GLN A C 1
ATOM 878 O O . GLN A 1 113 ? -3.672 -0.731 -9.909 1.00 97.06 113 GLN A O 1
ATOM 883 N N . VAL A 1 114 ? -1.990 -1.143 -8.497 1.00 95.06 114 VAL A N 1
ATOM 884 C CA . VAL A 1 114 ? -0.956 -1.042 -9.536 1.00 95.06 114 VAL A CA 1
ATOM 885 C C . VAL A 1 114 ? -1.045 -2.205 -10.536 1.00 95.06 114 VAL A C 1
ATOM 887 O O . VAL A 1 114 ? -0.882 -1.993 -11.737 1.00 95.06 114 VAL A O 1
ATOM 890 N N . SER A 1 115 ? -1.410 -3.405 -10.077 1.00 95.44 115 SER A N 1
ATOM 891 C CA . SER A 1 115 ? -1.629 -4.569 -10.948 1.00 95.44 115 SER A CA 1
ATOM 892 C C . SER A 1 115 ? -2.830 -4.382 -11.875 1.00 95.44 115 SER A C 1
ATOM 894 O O . SER A 1 115 ? -2.776 -4.806 -13.027 1.00 95.44 115 SER A O 1
ATOM 896 N N . LEU A 1 116 ? -3.887 -3.694 -11.425 1.00 95.81 116 LEU A N 1
ATOM 897 C CA . LEU A 1 11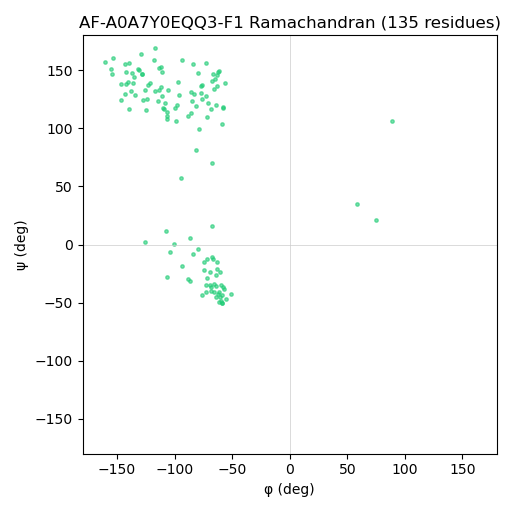6 ? -5.026 -3.321 -12.279 1.00 95.81 116 LEU A CA 1
ATOM 898 C C . LEU A 1 116 ? -4.626 -2.366 -13.417 1.00 95.81 116 LEU A C 1
ATOM 900 O O . LEU A 1 116 ? -5.311 -2.314 -14.435 1.00 95.81 116 LEU A O 1
ATOM 904 N N . LEU A 1 117 ? -3.499 -1.658 -13.283 1.00 92.69 117 LEU A N 1
ATOM 905 C CA . LEU A 1 117 ? -2.893 -0.851 -14.349 1.00 92.69 117 LEU A CA 1
ATOM 906 C C . LEU A 1 117 ? -1.953 -1.666 -15.259 1.00 92.69 117 LEU A C 1
ATOM 908 O O . LEU A 1 117 ? -1.278 -1.091 -16.112 1.00 92.69 117 LEU A O 1
ATOM 912 N N . GLY A 1 118 ? -1.875 -2.987 -15.073 1.00 91.50 118 GLY A N 1
ATOM 913 C CA . GLY A 1 118 ? -1.006 -3.881 -15.839 1.00 91.50 118 GLY A CA 1
ATOM 914 C C . GLY A 1 118 ? 0.473 -3.793 -15.458 1.00 91.50 118 GLY A C 1
ATOM 915 O O . GLY A 1 118 ? 1.328 -4.138 -16.269 1.00 91.50 118 GLY A O 1
ATOM 916 N N . LYS A 1 119 ? 0.798 -3.302 -14.255 1.00 90.12 119 LYS A N 1
ATOM 917 C CA . LYS A 1 119 ? 2.179 -3.129 -13.787 1.00 90.12 119 LYS A CA 1
ATOM 918 C C . LYS A 1 119 ? 2.455 -4.002 -12.566 1.00 90.12 119 LYS A C 1
ATOM 920 O O . LYS A 1 119 ? 1.698 -3.973 -11.601 1.00 90.12 119 LYS A O 1
ATOM 925 N N . ASP A 1 120 ? 3.572 -4.729 -12.577 1.00 91.38 120 ASP A N 1
ATOM 926 C CA . ASP A 1 120 ? 4.052 -5.471 -11.407 1.00 91.38 120 ASP A CA 1
ATOM 927 C C . ASP A 1 120 ? 5.146 -4.680 -10.679 1.00 91.38 120 ASP A C 1
ATOM 929 O O . ASP A 1 120 ? 6.288 -4.577 -11.132 1.00 91.38 120 ASP A O 1
ATOM 933 N N . MET A 1 121 ? 4.781 -4.125 -9.522 1.00 92.19 121 MET A N 1
ATOM 934 C CA . MET A 1 121 ? 5.695 -3.401 -8.633 1.00 92.19 121 MET A CA 1
ATOM 935 C C . MET A 1 121 ? 6.031 -4.177 -7.356 1.00 92.19 121 MET A C 1
ATOM 937 O O . MET A 1 121 ? 6.631 -3.626 -6.432 1.00 92.19 121 MET A O 1
ATOM 941 N N . SER A 1 122 ? 5.679 -5.463 -7.282 1.00 92.75 122 SER A N 1
ATOM 942 C CA . SER A 1 122 ? 5.871 -6.291 -6.086 1.00 92.75 122 SER A CA 1
ATOM 943 C C . SER A 1 122 ? 7.334 -6.364 -5.642 1.00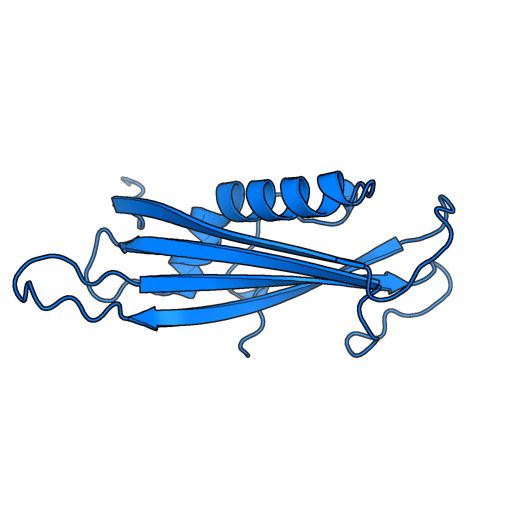 92.75 122 SER A C 1
ATOM 945 O O . SER A 1 122 ? 7.603 -6.320 -4.440 1.00 92.75 122 SER A O 1
ATOM 947 N N . ARG A 1 123 ? 8.271 -6.399 -6.599 1.00 91.38 123 ARG A N 1
ATOM 948 C CA . ARG A 1 123 ? 9.723 -6.407 -6.349 1.00 91.38 123 ARG A CA 1
ATOM 949 C C . ARG A 1 123 ? 10.267 -5.089 -5.790 1.00 91.38 123 ARG A C 1
ATOM 951 O O . ARG A 1 123 ? 11.312 -5.093 -5.151 1.00 91.38 123 ARG A O 1
ATOM 958 N N . TRP A 1 124 ? 9.568 -3.981 -6.029 1.00 90.94 124 TRP A N 1
ATOM 959 C CA . TRP A 1 124 ? 10.001 -2.630 -5.650 1.00 90.94 124 TRP A CA 1
ATOM 960 C C . TRP A 1 124 ? 9.272 -2.084 -4.423 1.00 90.94 124 TRP A C 1
ATOM 962 O O . TRP A 1 124 ? 9.630 -1.026 -3.917 1.00 90.94 124 TRP A O 1
ATOM 972 N N . LEU A 1 125 ? 8.262 -2.808 -3.935 1.00 93.25 125 LEU A N 1
ATOM 973 C CA . LEU A 1 125 ? 7.525 -2.473 -2.727 1.00 93.25 125 LEU A CA 1
ATOM 974 C C . LEU A 1 125 ? 7.934 -3.433 -1.588 1.00 93.25 125 LEU A C 1
ATOM 976 O O . LEU A 1 125 ? 7.635 -4.633 -1.659 1.00 93.25 125 LEU A O 1
ATOM 980 N N . PRO A 1 126 ? 8.587 -2.948 -0.521 1.00 92.94 126 PRO A N 1
ATOM 981 C CA . PRO A 1 126 ? 9.177 -3.741 0.537 1.00 92.94 126 PRO A CA 1
ATOM 982 C C . PRO A 1 126 ? 8.110 -4.530 1.278 1.00 92.94 126 PRO A C 1
ATOM 984 O O . PRO A 1 126 ? 6.974 -4.096 1.464 1.00 92.94 126 PRO A O 1
ATOM 987 N N . VAL A 1 127 ? 8.491 -5.725 1.717 1.00 94.62 127 VAL A N 1
ATOM 988 C CA . VAL A 1 127 ? 7.603 -6.628 2.460 1.00 94.62 127 VAL A CA 1
ATOM 989 C C . VAL A 1 127 ? 7.348 -6.115 3.880 1.00 94.62 127 VAL A C 1
ATOM 991 O O . VAL A 1 127 ? 6.287 -6.364 4.444 1.00 94.62 127 VAL A O 1
ATOM 994 N N . ARG A 1 128 ? 8.306 -5.382 4.451 1.00 92.62 128 ARG A N 1
ATOM 995 C CA . ARG A 1 128 ? 8.240 -4.781 5.786 1.00 92.62 128 ARG A CA 1
ATOM 996 C C . ARG A 1 128 ? 8.779 -3.360 5.720 1.00 92.62 128 ARG A C 1
ATOM 998 O O . ARG A 1 128 ? 9.697 -3.109 4.947 1.00 92.62 128 ARG A O 1
ATOM 1005 N N . ILE A 1 129 ? 8.232 -2.487 6.551 1.00 91.56 129 ILE A N 1
ATOM 1006 C CA . ILE A 1 129 ? 8.713 -1.120 6.748 1.00 91.56 129 ILE A CA 1
ATOM 1007 C C . ILE A 1 129 ? 8.901 -0.863 8.241 1.00 91.56 129 ILE A C 1
ATOM 1009 O O . ILE A 1 129 ? 8.381 -1.591 9.088 1.00 91.56 129 ILE A O 1
ATOM 1013 N N . SER A 1 130 ? 9.638 0.187 8.545 1.00 89.88 130 SER A N 1
ATOM 1014 C CA . SER A 1 130 ? 9.824 0.779 9.859 1.00 89.88 130 SER A CA 1
ATOM 1015 C C . SER A 1 130 ? 9.270 2.204 9.862 1.00 89.88 130 SER A C 1
ATOM 1017 O O . SER A 1 130 ? 8.964 2.773 8.815 1.00 89.88 130 SER A O 1
ATOM 1019 N N . THR A 1 131 ? 9.146 2.818 11.039 1.00 86.69 131 THR A N 1
ATOM 1020 C CA . THR A 1 131 ? 8.656 4.203 11.135 1.00 86.69 131 THR A CA 1
ATOM 1021 C C . THR A 1 131 ? 9.590 5.206 10.453 1.00 86.69 131 THR A C 1
ATOM 1023 O O . THR A 1 131 ? 9.122 6.248 10.016 1.00 86.69 131 THR A O 1
ATOM 1026 N N . SER A 1 132 ? 10.889 4.902 10.336 1.00 85.06 132 SER A N 1
ATOM 1027 C CA . SER A 1 132 ? 11.872 5.748 9.642 1.00 85.06 132 SER A CA 1
ATOM 1028 C C . SER A 1 132 ? 11.765 5.714 8.118 1.00 85.06 132 SER A C 1
ATOM 1030 O O . SER A 1 132 ? 12.335 6.579 7.464 1.00 85.06 132 SER A O 1
ATOM 1032 N N . ASP A 1 133 ? 11.044 4.742 7.554 1.00 79.12 133 ASP A N 1
ATOM 1033 C CA . ASP A 1 133 ? 10.851 4.631 6.103 1.00 79.12 133 ASP A CA 1
ATOM 1034 C C . ASP A 1 133 ? 9.698 5.517 5.591 1.00 79.12 133 ASP A C 1
ATOM 1036 O O . ASP A 1 133 ? 9.486 5.628 4.384 1.00 79.12 133 ASP A O 1
ATOM 1040 N N . ILE A 1 134 ? 8.929 6.128 6.500 1.00 78.81 134 ILE A N 1
ATOM 1041 C CA . ILE A 1 134 ? 7.739 6.926 6.190 1.00 78.81 134 ILE A CA 1
ATOM 1042 C C . ILE A 1 134 ? 8.131 8.404 6.191 1.00 78.81 134 ILE A C 1
ATOM 1044 O O . ILE A 1 134 ? 8.566 8.931 7.215 1.00 78.81 134 ILE A O 1
ATOM 1048 N N . ILE A 1 135 ? 7.943 9.084 5.061 1.00 72.62 135 ILE A N 1
ATOM 1049 C CA . ILE A 1 135 ? 8.151 10.530 4.965 1.00 72.62 135 ILE A CA 1
ATOM 1050 C C . ILE A 1 135 ? 6.860 11.230 5.401 1.00 72.62 135 ILE A C 1
ATOM 1052 O O . ILE A 1 135 ? 5.763 10.863 4.972 1.00 72.62 135 ILE A O 1
ATOM 1056 N N . GLN A 1 136 ? 6.987 12.213 6.291 1.00 60.12 136 GLN A N 1
ATOM 1057 C CA . GLN A 1 136 ? 5.869 13.061 6.686 1.00 60.12 136 GLN A CA 1
ATOM 1058 C C . GLN A 1 136 ? 5.589 14.076 5.571 1.00 60.12 136 GLN A C 1
ATOM 1060 O O . GLN A 1 136 ? 6.510 14.795 5.179 1.00 60.12 136 GLN A O 1
ATOM 1065 N N . ASP A 1 137 ? 4.346 14.117 5.083 1.00 54.00 137 ASP A N 1
ATOM 1066 C CA . ASP A 1 137 ? 3.845 15.241 4.275 1.00 54.00 137 ASP A CA 1
ATOM 1067 C C . ASP A 1 137 ? 3.650 16.498 5.142 1.00 54.00 137 ASP A C 1
ATOM 1069 O O . ASP A 1 137 ? 3.178 16.362 6.301 1.00 54.00 137 ASP A O 1
#

Organism: NCBI:txid2675322

Mean predicted aligned error: 6.81 Å

Solvent-accessible surface area (backbone atoms only — not comparable to full-atom values): 8180 Å² total; per-residue (Å²): 131,84,82,74,68,58,65,65,45,74,44,83,76,48,70,45,52,47,79,70,48,94,72,83,91,54,88,72,62,42,55,47,68,47,41,37,50,51,73,46,77,58,91,60,91,62,85,84,68,74,84,28,32,37,42,38,41,36,40,31,35,27,73,36,46,89,87,49,81,79,60,93,83,56,75,48,32,31,42,27,32,35,29,30,40,35,31,47,60,50,87,87,61,59,67,56,59,50,49,45,72,43,33,64,60,51,52,49,51,36,52,52,36,37,41,75,73,75,41,90,54,70,92,54,51,74,88,73,72,54,66,87,67,53,45,81,115

Sequence (137 aa):
MSEQNLVKQYQQIGASASIKKLVSDDDSIRYAMRMNFANAPVKSEDIQASQALLLKTSVAFIRYSAADSLDPQADPVIDAESVFFVKPTIANADAYKLVVELWPVIRYSILTQVSLLGKDMSRWLPVRISTSDIIQD

Nearest PDB structures (foldseek):
  3ron-assembly1_A  TM=3.305E-01  e=8.568E-01  Bacillus thuringiensis serovar israelensis
  2z9z-assembly1_A  TM=2.656E-01  e=9.066E-01  Homo sapiens
  2e3q-assembly1_A  TM=2.581E-01  e=9.066E-01  Homo sapiens
  5zyg-assembly1_A  TM=1.844E-01  e=6.462E-01  Homo sapiens
  8b0f-assembly1_B  TM=2.613E-01  e=7.739E+00  Homo sapiens

pLDDT: mean 84.37, std 13.56, range [39.5, 97.5]